Protein AF-A0A520BGS9-F1 (afdb_monomer_lite)

Radius of gyration: 21.58 Å; chains: 1; bounding box: 44×25×63 Å

Foldseek 3Di:
DPPVVVVVVVVVVVVVVLVVVLVVLVVVLVVLVVLLVVLVVVLVVVVVVDDPPCPVVNVVSVVSNVVSVVSNVVSVVVVVVSVVVVVVVVCVVVVD

Sequence (96 aa):
MKKSKFYLYLTIAAFVFSFFTWFLEIIGLSVIILMVILCRNELNNKAIAAGNHNIEEIKYLKTAKLLAILSIIISSLILLYGLCILVIVTMGFFGF

Structure (mmCIF, N/CA/C/O backbone):
data_AF-A0A520BGS9-F1
#
_entry.id   AF-A0A520BGS9-F1
#
loop_
_atom_site.group_PDB
_atom_site.id
_atom_site.type_symbol
_atom_site.label_atom_id
_atom_site.label_alt_id
_atom_site.label_comp_id
_atom_site.label_asym_id
_atom_site.label_entity_id
_atom_site.label_seq_id
_atom_site.pdbx_PDB_ins_code
_atom_site.Cartn_x
_atom_site.Cartn_y
_atom_site.Cartn_z
_atom_site.occupancy
_atom_site.B_iso_or_equiv
_atom_site.auth_seq_id
_atom_site.auth_comp_id
_atom_site.auth_asym_id
_atom_site.auth_atom_id
_atom_site.pdbx_PDB_model_num
ATOM 1 N N . MET A 1 1 ? 16.541 -9.524 -32.987 1.00 56.03 1 MET A N 1
ATOM 2 C CA . MET A 1 1 ? 16.090 -8.167 -32.581 1.00 56.03 1 MET A CA 1
ATOM 3 C C . MET A 1 1 ? 17.317 -7.336 -32.199 1.00 56.03 1 MET A C 1
ATOM 5 O O . MET A 1 1 ? 18.176 -7.881 -31.519 1.00 56.03 1 MET A O 1
ATOM 9 N N . LYS A 1 2 ? 17.464 -6.072 -32.640 1.00 67.19 2 LYS A N 1
ATOM 10 C CA . LYS A 1 2 ? 18.584 -5.211 -32.184 1.00 67.19 2 LYS A CA 1
ATOM 11 C C . LYS A 1 2 ? 18.505 -5.074 -30.655 1.00 67.19 2 LYS A C 1
ATOM 13 O O . LYS A 1 2 ? 17.415 -4.803 -30.155 1.00 67.19 2 LYS A O 1
ATOM 18 N N . LYS A 1 3 ? 19.624 -5.256 -29.937 1.00 71.94 3 LYS A N 1
ATOM 19 C CA . LYS A 1 3 ? 19.684 -5.240 -28.457 1.00 71.94 3 LYS A CA 1
ATOM 20 C C . LYS A 1 3 ? 18.958 -4.028 -27.851 1.00 71.94 3 LYS A C 1
ATOM 22 O O . LYS A 1 3 ? 18.218 -4.177 -26.891 1.00 71.94 3 LYS A O 1
ATOM 27 N N . SER A 1 4 ? 19.059 -2.863 -28.489 1.00 74.06 4 SER A N 1
ATOM 28 C CA . SER A 1 4 ? 18.366 -1.628 -28.096 1.00 74.06 4 SER A CA 1
ATOM 29 C C . SER A 1 4 ? 16.834 -1.725 -28.076 1.00 74.06 4 SER A C 1
ATOM 31 O O . SER A 1 4 ? 16.210 -1.231 -27.145 1.00 74.06 4 SER A O 1
ATOM 33 N N . LYS A 1 5 ? 16.209 -2.405 -29.048 1.00 79.25 5 LYS A N 1
ATOM 34 C CA . LYS A 1 5 ? 14.747 -2.605 -29.052 1.00 79.25 5 LYS A CA 1
ATOM 35 C C . LYS A 1 5 ? 14.299 -3.527 -27.917 1.00 79.25 5 LYS A C 1
ATOM 37 O O . LYS A 1 5 ? 13.234 -3.317 -27.358 1.00 79.25 5 LYS A O 1
ATOM 42 N N . PHE A 1 6 ? 15.107 -4.531 -27.572 1.00 77.81 6 PHE A N 1
ATOM 43 C CA . PHE A 1 6 ? 14.811 -5.435 -26.459 1.00 77.81 6 PHE A CA 1
ATOM 44 C C . PHE A 1 6 ? 14.805 -4.698 -25.115 1.00 77.81 6 PHE A C 1
ATOM 46 O O . PHE A 1 6 ? 13.840 -4.830 -24.371 1.00 77.81 6 PHE A O 1
ATOM 53 N N . TYR A 1 7 ? 15.817 -3.863 -24.846 1.00 77.88 7 TYR A N 1
ATOM 54 C CA . TYR A 1 7 ? 15.837 -3.027 -23.640 1.00 77.88 7 TYR A CA 1
ATOM 55 C C . TYR A 1 7 ? 14.646 -2.070 -23.584 1.00 77.88 7 TYR A C 1
ATOM 57 O O . TYR A 1 7 ? 14.014 -1.971 -22.543 1.00 77.88 7 TYR A O 1
ATOM 65 N N . LEU A 1 8 ? 14.275 -1.446 -24.708 1.00 78.00 8 LEU A N 1
ATOM 66 C CA . LEU A 1 8 ? 13.102 -0.571 -24.766 1.00 78.00 8 LEU A CA 1
ATOM 67 C C . LEU A 1 8 ? 11.813 -1.306 -24.365 1.00 78.00 8 LEU A C 1
ATOM 69 O O . LEU A 1 8 ? 11.069 -0.816 -23.521 1.00 78.00 8 LEU A O 1
ATOM 73 N N . TYR A 1 9 ? 11.555 -2.491 -24.927 1.00 81.62 9 TYR A N 1
ATOM 74 C CA . TYR A 1 9 ? 10.372 -3.275 -24.558 1.00 81.62 9 TYR A CA 1
ATOM 75 C C . TYR A 1 9 ? 10.413 -3.748 -23.105 1.00 81.62 9 TYR A C 1
ATOM 77 O O . TYR A 1 9 ? 9.378 -3.750 -22.446 1.00 81.62 9 TYR A O 1
ATOM 85 N N . LEU A 1 10 ? 11.593 -4.108 -22.592 1.00 80.62 10 LEU A N 1
ATOM 86 C CA . LEU A 1 10 ? 11.763 -4.496 -21.195 1.00 80.62 10 LEU A CA 1
ATOM 87 C C . LEU A 1 10 ? 11.462 -3.326 -20.246 1.00 80.62 10 LEU A C 1
ATOM 89 O O . LEU A 1 10 ? 10.764 -3.512 -19.255 1.00 80.62 10 LEU A O 1
ATOM 93 N N . THR A 1 11 ? 11.921 -2.115 -20.572 1.00 80.12 11 THR A N 1
ATOM 94 C CA . THR A 1 11 ? 11.630 -0.901 -19.797 1.00 80.12 11 THR A CA 1
ATOM 95 C C . THR A 1 11 ? 10.150 -0.529 -19.863 1.00 80.12 11 THR A C 1
ATOM 97 O O . THR A 1 11 ? 9.568 -0.198 -18.835 1.00 80.12 11 THR A O 1
ATOM 100 N N . ILE A 1 12 ? 9.510 -0.637 -21.034 1.00 82.44 12 ILE A N 1
ATOM 101 C CA . ILE A 1 12 ? 8.060 -0.419 -21.173 1.00 82.44 12 ILE A CA 1
ATOM 102 C C . ILE A 1 12 ? 7.286 -1.440 -20.333 1.00 82.44 12 ILE A C 1
ATOM 104 O O . ILE A 1 12 ? 6.373 -1.062 -19.606 1.00 82.44 12 ILE A O 1
ATOM 108 N N . ALA A 1 13 ? 7.664 -2.720 -20.384 1.00 79.94 13 ALA A N 1
ATOM 109 C CA . ALA A 1 13 ? 7.036 -3.754 -19.570 1.00 79.94 13 ALA A CA 1
ATOM 110 C C . ALA A 1 13 ? 7.200 -3.458 -18.071 1.00 79.94 13 ALA A C 1
ATOM 112 O O . ALA A 1 13 ? 6.215 -3.480 -17.339 1.00 79.94 13 ALA A O 1
ATOM 113 N N . ALA A 1 14 ? 8.411 -3.112 -17.623 1.00 80.12 14 ALA A N 1
ATOM 114 C CA . ALA A 1 14 ? 8.679 -2.740 -16.235 1.00 80.12 14 ALA A CA 1
ATOM 115 C C . ALA A 1 14 ? 7.856 -1.519 -15.786 1.00 80.12 14 ALA A C 1
ATOM 117 O O . ALA A 1 14 ? 7.308 -1.521 -14.686 1.00 80.12 14 ALA A O 1
ATOM 118 N N . PHE A 1 15 ? 7.710 -0.509 -16.648 1.00 80.75 15 PHE A N 1
ATOM 119 C CA . PHE A 1 15 ? 6.880 0.666 -16.381 1.00 80.75 15 PHE A CA 1
ATOM 120 C C . PHE A 1 15 ? 5.401 0.297 -16.215 1.00 80.75 15 PHE A C 1
ATOM 122 O O . PHE A 1 15 ? 4.767 0.698 -15.241 1.00 80.75 15 PHE A O 1
ATOM 129 N N . VAL A 1 16 ? 4.864 -0.521 -17.126 1.00 82.56 16 VAL A N 1
ATOM 130 C CA . VAL A 1 16 ? 3.475 -0.995 -17.060 1.00 82.56 16 VAL A CA 1
ATOM 131 C C . VAL A 1 16 ? 3.239 -1.805 -15.783 1.00 82.56 16 VAL A C 1
ATOM 133 O O . VAL A 1 16 ? 2.278 -1.533 -15.067 1.00 82.56 16 VAL A O 1
ATOM 136 N N 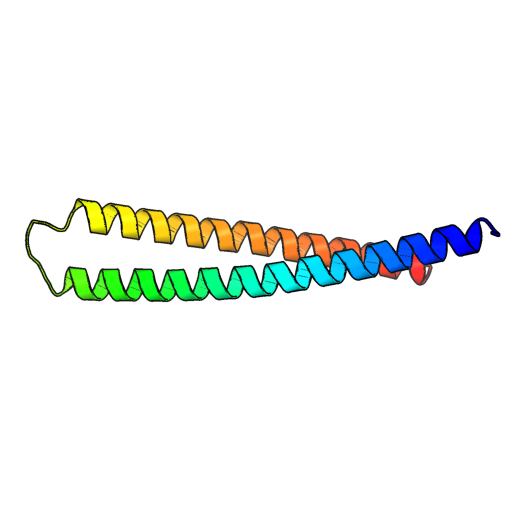. PHE A 1 17 ? 4.134 -2.740 -15.442 1.00 81.25 17 PHE A N 1
ATOM 137 C CA . PHE A 1 17 ? 4.049 -3.493 -14.186 1.00 81.25 17 PHE A CA 1
ATOM 138 C C . PHE A 1 17 ? 4.068 -2.574 -12.961 1.00 81.25 17 PHE A C 1
ATOM 140 O O . PHE A 1 17 ? 3.219 -2.721 -12.087 1.00 81.25 17 PHE A O 1
ATOM 147 N N . SER A 1 18 ? 4.975 -1.593 -12.915 1.00 78.50 18 SER A N 1
ATOM 148 C CA . SER A 1 18 ? 5.049 -0.637 -11.804 1.00 78.50 18 SER A CA 1
ATOM 149 C C . SER A 1 18 ? 3.757 0.169 -11.644 1.00 78.50 18 SER A C 1
ATOM 151 O O . SER A 1 18 ? 3.316 0.398 -10.519 1.00 78.50 18 SER A O 1
ATOM 153 N N . PHE A 1 19 ? 3.127 0.572 -12.751 1.00 79.06 19 PHE A N 1
ATOM 154 C CA . PHE A 1 19 ? 1.859 1.300 -12.721 1.00 79.06 19 PHE A CA 1
ATOM 155 C C . PHE A 1 19 ? 0.714 0.438 -12.166 1.00 79.06 19 PHE A C 1
ATOM 157 O O . PHE A 1 19 ? -0.064 0.902 -11.332 1.00 79.06 19 PHE A O 1
ATOM 164 N N . PHE A 1 20 ? 0.633 -0.835 -12.573 1.00 82.50 20 PHE A N 1
ATOM 165 C CA . PHE A 1 20 ? -0.366 -1.770 -12.043 1.00 82.50 20 PHE A CA 1
ATOM 166 C C . PHE A 1 20 ? -0.196 -2.025 -10.542 1.00 82.50 20 PHE A C 1
ATOM 168 O O . PHE A 1 20 ? -1.193 -2.052 -9.820 1.00 82.50 20 PHE A O 1
ATOM 175 N N . THR A 1 21 ? 1.039 -2.169 -10.056 1.00 82.38 21 THR A N 1
ATOM 176 C CA . THR A 1 21 ? 1.310 -2.341 -8.620 1.00 82.38 21 THR A CA 1
ATOM 177 C C . THR A 1 21 ? 0.822 -1.137 -7.818 1.00 82.38 21 THR A C 1
ATOM 179 O O . THR A 1 21 ? 0.134 -1.305 -6.815 1.00 82.38 21 THR A O 1
ATOM 182 N N . TRP A 1 22 ? 1.079 0.076 -8.308 1.00 80.50 22 TRP A N 1
ATOM 183 C CA . TRP A 1 22 ? 0.570 1.308 -7.703 1.00 80.50 22 TRP A CA 1
ATOM 184 C C . TRP A 1 22 ? -0.956 1.368 -7.652 1.00 80.50 22 TRP A C 1
ATOM 186 O O . TRP A 1 22 ? -1.535 1.752 -6.638 1.00 80.50 22 TRP A O 1
ATOM 196 N N . PHE A 1 23 ? -1.625 0.961 -8.731 1.00 82.00 23 PHE A N 1
ATOM 197 C CA . PHE A 1 23 ? -3.084 0.927 -8.761 1.00 82.00 23 PHE A CA 1
ATOM 198 C C . PHE A 1 23 ? -3.656 -0.047 -7.718 1.00 82.00 23 PHE A C 1
ATOM 200 O O . PHE A 1 23 ? -4.600 0.291 -7.002 1.00 82.00 23 PHE A O 1
ATOM 207 N N . LEU A 1 24 ? -3.051 -1.232 -7.582 1.00 86.00 24 LEU A N 1
ATOM 208 C CA . LEU A 1 24 ? -3.428 -2.211 -6.559 1.00 86.00 24 LEU A CA 1
ATOM 209 C C . LEU A 1 24 ? -3.192 -1.684 -5.136 1.00 86.00 24 LEU A C 1
ATOM 211 O O . LEU A 1 24 ? -4.036 -1.898 -4.267 1.00 86.00 24 LEU A O 1
ATOM 215 N N . GLU A 1 25 ? -2.097 -0.962 -4.897 1.00 82.94 25 GLU A N 1
ATOM 216 C CA . GLU A 1 25 ? -1.809 -0.343 -3.597 1.00 82.94 25 GLU A CA 1
ATOM 217 C C . GLU A 1 25 ? -2.827 0.732 -3.215 1.00 82.94 25 GLU A C 1
ATOM 219 O O . GLU A 1 25 ? -3.282 0.764 -2.071 1.00 82.94 25 GLU A O 1
ATOM 224 N N . ILE A 1 26 ? -3.249 1.572 -4.166 1.00 83.38 26 ILE A N 1
ATOM 225 C CA . ILE A 1 26 ? -4.290 2.584 -3.933 1.00 83.38 26 ILE A CA 1
ATOM 226 C C . ILE A 1 26 ? -5.618 1.914 -3.553 1.00 83.38 26 ILE A C 1
ATOM 228 O O . ILE A 1 26 ? -6.278 2.336 -2.597 1.00 83.38 26 ILE A O 1
ATOM 232 N N . ILE A 1 27 ? -5.998 0.838 -4.253 1.00 87.44 27 ILE A N 1
ATOM 233 C CA . ILE A 1 27 ? -7.191 0.053 -3.906 1.00 87.44 27 ILE A CA 1
ATOM 234 C C . ILE A 1 27 ? -7.036 -0.550 -2.505 1.00 87.44 27 ILE A C 1
ATOM 236 O O . ILE A 1 27 ? -7.940 -0.406 -1.682 1.00 87.44 27 ILE A O 1
ATOM 240 N N . GLY A 1 28 ? -5.890 -1.160 -2.196 1.00 85.69 28 GLY A N 1
ATOM 241 C CA . GLY A 1 28 ? -5.605 -1.716 -0.872 1.00 85.69 28 GLY A CA 1
ATOM 242 C C . GLY A 1 28 ? -5.751 -0.680 0.246 1.00 85.69 28 GLY A C 1
ATOM 243 O O . GLY A 1 28 ? -6.455 -0.922 1.228 1.00 85.69 28 GLY A O 1
ATOM 244 N N . LEU A 1 29 ? -5.181 0.515 0.064 1.00 84.44 29 LEU A N 1
ATOM 245 C CA . LEU A 1 29 ? -5.312 1.642 0.993 1.00 84.44 29 LEU A CA 1
ATOM 246 C C . LEU A 1 29 ? -6.771 2.051 1.215 1.00 84.44 29 LEU A C 1
ATOM 248 O O . LEU A 1 29 ? -7.175 2.271 2.357 1.00 84.44 29 LEU A O 1
ATOM 252 N N . SER A 1 30 ? -7.577 2.110 0.153 1.00 85.25 30 SER A N 1
ATOM 253 C CA . SER A 1 30 ? -8.996 2.463 0.269 1.00 85.25 30 SER A CA 1
ATOM 254 C C . SER A 1 30 ? -9.781 1.466 1.135 1.00 85.25 30 SER A C 1
ATOM 256 O O . SER A 1 30 ? -10.565 1.875 1.995 1.00 85.25 30 SER A O 1
ATOM 258 N N . VAL A 1 31 ? -9.499 0.165 0.995 1.00 86.50 31 VAL A N 1
ATOM 259 C CA . VAL A 1 31 ? -10.103 -0.899 1.814 1.00 86.50 31 VAL A CA 1
ATOM 260 C C . VAL A 1 31 ? -9.650 -0.796 3.273 1.00 86.50 31 VAL A C 1
ATOM 262 O O . VAL A 1 31 ? -10.471 -0.923 4.183 1.00 86.50 31 VAL A O 1
ATOM 265 N N . ILE A 1 32 ? -8.366 -0.516 3.517 1.00 86.00 32 ILE A N 1
ATOM 266 C CA . ILE A 1 32 ? -7.831 -0.355 4.877 1.00 86.00 32 ILE A CA 1
ATOM 267 C C . ILE A 1 32 ? -8.499 0.832 5.586 1.00 86.00 32 ILE A C 1
ATOM 269 O O . ILE A 1 32 ? -8.911 0.705 6.739 1.00 86.00 32 ILE A O 1
ATOM 273 N N . ILE A 1 33 ? -8.670 1.967 4.901 1.00 84.44 33 ILE A N 1
ATOM 274 C CA . ILE A 1 33 ? -9.345 3.153 5.454 1.00 84.44 33 ILE A CA 1
ATOM 275 C C . ILE A 1 33 ? -10.804 2.838 5.807 1.00 84.44 33 ILE A C 1
ATOM 277 O O . ILE A 1 33 ? -11.252 3.172 6.908 1.00 84.44 33 ILE A O 1
ATOM 281 N N . LEU A 1 34 ? -11.531 2.151 4.918 1.00 84.56 34 LEU A N 1
ATOM 282 C CA . LEU A 1 34 ? -12.895 1.682 5.186 1.00 84.56 34 LEU A CA 1
ATOM 283 C C . LEU A 1 34 ? -12.949 0.804 6.441 1.00 84.56 34 LEU A C 1
ATOM 285 O O . LEU A 1 34 ? -13.792 1.029 7.310 1.00 84.56 34 LEU A O 1
ATOM 289 N N . MET A 1 35 ? -12.011 -0.134 6.593 1.00 83.50 35 MET A N 1
ATOM 290 C CA . MET A 1 35 ? -11.939 -0.991 7.779 1.00 83.50 35 MET A CA 1
ATOM 291 C C . MET A 1 35 ? -11.626 -0.223 9.063 1.00 83.50 35 MET A C 1
ATOM 293 O O . MET A 1 35 ? -12.188 -0.543 10.109 1.00 83.50 35 MET A O 1
ATOM 297 N N . VAL A 1 36 ? -10.805 0.831 9.013 1.00 84.00 36 VAL A N 1
ATOM 298 C CA . VAL A 1 36 ? -10.570 1.707 10.175 1.00 84.00 36 VAL A CA 1
ATOM 299 C C . VAL A 1 36 ? -11.855 2.422 10.596 1.00 84.00 36 VAL A C 1
ATOM 301 O O . VAL A 1 36 ? -12.138 2.516 11.795 1.00 84.00 36 VAL A O 1
ATOM 304 N N . ILE A 1 37 ? -12.638 2.920 9.634 1.00 83.88 37 ILE A N 1
ATOM 305 C CA . ILE A 1 37 ? -13.915 3.595 9.902 1.00 83.88 37 ILE A CA 1
ATOM 306 C C . ILE A 1 37 ? -14.918 2.605 10.500 1.00 83.88 37 ILE A C 1
ATOM 308 O O . ILE A 1 37 ? -15.518 2.911 11.530 1.00 83.88 37 ILE A O 1
ATOM 312 N N . LEU A 1 38 ? -15.047 1.411 9.913 1.00 83.62 38 LEU A N 1
ATOM 313 C CA . LEU A 1 38 ? -15.924 0.349 10.412 1.00 83.62 38 LEU A CA 1
ATOM 314 C C . LEU A 1 38 ? -15.534 -0.085 11.830 1.00 83.62 38 LEU A C 1
ATOM 316 O O . LEU A 1 38 ? -16.377 -0.038 12.723 1.00 83.62 38 LEU A O 1
ATOM 320 N N . CYS A 1 39 ? -14.248 -0.369 12.076 1.00 80.88 39 CYS A N 1
ATOM 321 C CA . CYS A 1 39 ? -13.734 -0.684 13.414 1.00 80.88 39 CYS A CA 1
ATOM 322 C C . CYS A 1 39 ? -14.051 0.423 14.423 1.00 80.88 39 CYS A C 1
ATOM 324 O O . CYS A 1 39 ? -14.419 0.140 15.560 1.00 80.88 39 CYS A O 1
ATOM 326 N N . ARG A 1 40 ? -13.901 1.700 14.039 1.00 80.44 40 ARG A N 1
ATOM 327 C CA . ARG A 1 40 ? -14.216 2.837 14.917 1.00 80.44 40 ARG A CA 1
ATOM 328 C C . ARG A 1 40 ? -15.712 2.912 15.222 1.00 80.44 40 ARG A C 1
ATOM 330 O O . ARG A 1 40 ? -16.071 3.199 16.361 1.00 80.44 40 ARG A O 1
ATOM 337 N N . ASN A 1 41 ? -16.559 2.666 14.226 1.00 82.38 41 ASN A N 1
ATOM 338 C CA . ASN A 1 41 ? -18.007 2.728 14.375 1.00 82.38 41 ASN A CA 1
ATOM 339 C C . ASN A 1 41 ? -18.528 1.585 15.261 1.00 82.38 41 ASN A C 1
ATOM 341 O O . ASN A 1 41 ? -19.319 1.825 16.170 1.00 82.38 41 ASN A O 1
ATOM 345 N N . GLU A 1 42 ? -18.012 0.365 15.079 1.00 78.62 42 GLU A N 1
ATOM 346 C CA . GLU A 1 42 ? -18.310 -0.7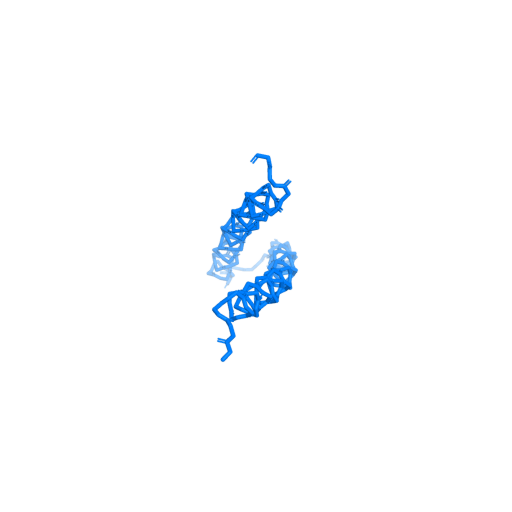68 15.962 1.00 78.62 42 GLU A CA 1
ATOM 347 C C . GLU A 1 42 ? -17.809 -0.546 17.390 1.00 78.62 42 GLU A C 1
ATOM 349 O O . GLU A 1 42 ? -18.539 -0.835 18.335 1.00 78.62 42 GLU A O 1
ATOM 354 N N . LEU A 1 43 ? -16.607 0.015 17.577 1.00 76.12 43 LEU A N 1
ATOM 355 C CA . LEU A 1 43 ? -16.099 0.365 18.910 1.00 76.12 43 LEU A CA 1
ATOM 356 C C . LEU A 1 43 ? -17.007 1.373 19.622 1.00 76.12 43 LEU A C 1
ATOM 358 O O . LEU A 1 43 ? -17.281 1.206 20.808 1.00 76.12 43 LEU A O 1
ATOM 362 N N . ASN A 1 44 ? -17.488 2.394 18.909 1.00 75.25 44 A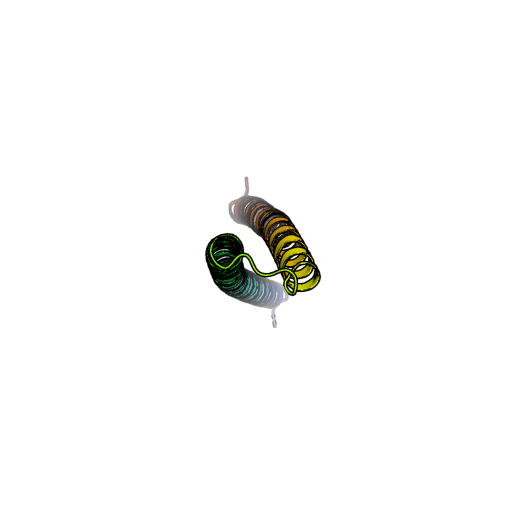SN A N 1
ATOM 363 C CA . ASN A 1 44 ? -18.417 3.376 19.464 1.00 75.25 44 ASN A CA 1
ATOM 364 C C . ASN A 1 44 ? -19.776 2.742 19.804 1.00 75.25 44 ASN A C 1
ATOM 366 O O . ASN A 1 44 ? -20.286 2.967 20.897 1.00 75.25 44 ASN A O 1
ATOM 370 N N . ASN A 1 45 ? -20.333 1.901 18.926 1.00 75.81 45 ASN A N 1
ATOM 371 C CA . ASN A 1 45 ? -21.601 1.210 19.186 1.00 75.81 45 ASN A CA 1
ATOM 372 C C . ASN A 1 45 ? -21.506 0.231 20.366 1.00 75.81 45 ASN A C 1
ATOM 374 O O . ASN A 1 45 ? -22.399 0.194 21.211 1.00 75.81 45 ASN A O 1
ATOM 378 N N . LYS A 1 46 ? -20.410 -0.529 20.471 1.00 67.31 46 LYS A N 1
ATOM 379 C CA . LYS A 1 46 ? -20.177 -1.469 21.580 1.00 67.31 46 LYS A CA 1
ATOM 380 C C . LYS A 1 46 ? -19.875 -0.768 22.906 1.00 67.31 46 LYS A C 1
ATOM 382 O O . LYS A 1 46 ? -20.197 -1.314 23.954 1.00 67.31 46 LYS A O 1
ATOM 387 N N . ALA A 1 47 ? -19.304 0.438 22.880 1.00 62.16 47 ALA A N 1
ATOM 388 C CA . ALA A 1 47 ? -19.137 1.263 24.078 1.00 62.16 47 ALA A CA 1
ATOM 389 C C . ALA A 1 47 ? -20.476 1.798 24.621 1.00 62.16 47 ALA A C 1
ATOM 391 O O . ALA A 1 47 ? -20.614 1.972 25.828 1.00 62.16 47 ALA A O 1
ATOM 392 N N . ILE A 1 48 ? -21.460 2.031 23.744 1.00 60.78 48 ILE A N 1
ATOM 393 C CA . ILE A 1 48 ? -22.812 2.474 24.119 1.00 60.78 48 ILE A CA 1
ATOM 394 C C . ILE A 1 48 ? -23.655 1.288 24.628 1.00 60.78 48 ILE A C 1
ATOM 396 O O . ILE A 1 48 ? -24.420 1.434 25.579 1.00 60.78 48 ILE A O 1
ATOM 400 N N . ALA A 1 49 ? -23.478 0.095 24.053 1.00 63.09 49 ALA A N 1
ATOM 401 C CA . ALA A 1 49 ? -24.115 -1.150 24.488 1.00 63.09 49 ALA A CA 1
ATOM 402 C C . ALA A 1 49 ? -23.304 -1.849 25.601 1.00 63.09 49 ALA A C 1
ATOM 404 O O . ALA A 1 49 ? -22.758 -2.936 25.413 1.00 63.09 49 ALA A O 1
ATOM 405 N N . ALA A 1 50 ? -23.169 -1.210 26.765 1.00 53.09 50 ALA A N 1
ATOM 406 C CA . ALA A 1 50 ? -22.400 -1.755 27.882 1.00 53.09 50 ALA A CA 1
ATOM 407 C C . ALA A 1 50 ? -23.085 -2.991 28.507 1.00 53.09 50 ALA A C 1
ATOM 409 O O . ALA A 1 50 ? -23.979 -2.881 29.343 1.00 53.09 50 ALA A O 1
ATOM 410 N N . GLY A 1 51 ? -22.618 -4.179 28.116 1.00 48.81 51 GLY A N 1
ATOM 411 C CA . GLY A 1 51 ? -22.894 -5.465 28.753 1.00 48.81 51 GLY A CA 1
ATOM 412 C C . GLY A 1 51 ? -21.613 -6.300 28.806 1.00 48.81 51 GLY A C 1
ATOM 413 O O . GLY A 1 51 ? -20.876 -6.378 27.824 1.00 48.81 51 GLY A O 1
ATOM 414 N N . ASN A 1 52 ? -21.340 -6.909 29.963 1.00 55.06 52 ASN A N 1
ATOM 415 C CA . ASN A 1 52 ? -20.067 -7.509 30.404 1.00 55.06 52 ASN A CA 1
ATOM 416 C C . ASN A 1 52 ? -19.563 -8.735 29.589 1.00 55.06 52 ASN A C 1
ATOM 418 O O . ASN A 1 52 ? -18.709 -9.484 30.051 1.00 55.06 52 ASN A O 1
ATOM 422 N N . HIS A 1 53 ? -20.084 -8.958 28.380 1.00 51.84 53 HIS A N 1
ATOM 423 C CA . HIS A 1 53 ? -19.717 -10.057 27.476 1.00 51.84 53 HIS A CA 1
ATOM 424 C C . HIS A 1 53 ? -18.765 -9.652 26.336 1.00 51.84 53 HIS A C 1
ATOM 426 O O . HIS A 1 53 ? -18.374 -10.497 25.544 1.00 51.84 53 HIS A O 1
ATOM 432 N N . ASN A 1 54 ? -18.348 -8.383 26.258 1.00 63.34 54 ASN A N 1
ATOM 433 C CA . ASN A 1 54 ? -17.736 -7.816 25.045 1.00 63.34 54 ASN A CA 1
ATOM 434 C C . ASN A 1 54 ? -16.221 -7.503 25.150 1.00 63.34 54 ASN A C 1
ATOM 436 O O . ASN A 1 54 ? -15.651 -6.859 24.271 1.00 63.34 54 ASN A O 1
ATOM 440 N N . ILE A 1 55 ? -15.542 -7.901 26.235 1.00 66.44 55 ILE A N 1
ATOM 441 C CA . ILE A 1 55 ? -14.148 -7.483 26.513 1.00 66.44 55 ILE A CA 1
ATOM 442 C C . ILE A 1 55 ? -13.163 -8.037 25.469 1.00 66.44 55 ILE A C 1
ATOM 444 O O . ILE A 1 55 ? -12.264 -7.319 25.022 1.00 66.44 55 ILE A O 1
ATOM 448 N N . GLU A 1 56 ? -13.339 -9.293 25.052 1.00 71.69 56 GLU A N 1
ATOM 449 C CA . GLU A 1 56 ? -12.478 -9.919 24.042 1.00 71.69 56 GLU A CA 1
ATOM 450 C C . GLU A 1 56 ? -12.689 -9.314 22.652 1.00 71.69 56 GLU A C 1
ATOM 452 O O . GLU A 1 56 ? -11.718 -8.939 21.998 1.00 71.69 56 GLU A O 1
ATOM 457 N N . GLU A 1 57 ? -13.935 -9.104 22.223 1.00 69.75 57 GLU A N 1
ATOM 458 C CA . GLU A 1 57 ? -14.235 -8.446 20.945 1.00 69.75 57 GLU A CA 1
ATOM 459 C C . GLU A 1 57 ? -13.696 -7.009 20.888 1.00 69.75 57 GLU A C 1
ATOM 461 O O . GLU A 1 57 ? -13.129 -6.606 19.873 1.00 69.75 57 GLU A O 1
ATOM 466 N N . ILE A 1 58 ? -13.780 -6.242 21.982 1.00 72.00 58 ILE A N 1
ATOM 467 C CA . ILE A 1 58 ? -13.170 -4.905 22.065 1.00 72.00 58 ILE A CA 1
ATOM 468 C C . ILE A 1 58 ? -11.640 -4.990 21.936 1.00 72.00 58 ILE A C 1
ATOM 470 O O . ILE A 1 58 ? -11.020 -4.116 21.321 1.00 72.00 58 ILE A O 1
ATOM 474 N N . LYS A 1 59 ? -11.009 -6.033 22.491 1.00 78.19 59 LYS A N 1
ATOM 475 C CA . LYS A 1 59 ? -9.566 -6.270 22.342 1.00 78.19 59 LYS A CA 1
ATOM 476 C C . LYS A 1 59 ? -9.209 -6.588 20.888 1.00 78.19 59 LYS A C 1
ATOM 478 O O . LYS A 1 59 ? -8.273 -5.984 20.369 1.00 78.19 59 LYS A O 1
ATOM 483 N N . TYR A 1 60 ? -9.971 -7.451 20.214 1.00 80.00 60 TYR A N 1
ATOM 484 C CA . TYR A 1 60 ? -9.772 -7.759 18.794 1.00 80.00 60 TYR A CA 1
ATOM 485 C C . TYR A 1 60 ? -9.961 -6.529 17.899 1.00 80.00 60 TYR A C 1
ATOM 487 O O . TYR A 1 60 ? -9.108 -6.262 17.056 1.00 80.00 60 TYR A O 1
ATOM 495 N N . LEU A 1 61 ? -10.996 -5.719 18.138 1.00 77.62 61 LEU A N 1
ATOM 496 C CA . LEU A 1 61 ? -11.238 -4.452 17.435 1.00 77.62 61 LEU A CA 1
ATOM 497 C C . LEU A 1 61 ? -10.087 -3.449 17.618 1.00 77.62 61 LEU A C 1
ATOM 499 O O . LEU A 1 61 ? -9.661 -2.796 16.663 1.00 77.62 61 LEU A O 1
ATOM 503 N N . LYS A 1 62 ? -9.528 -3.341 18.832 1.00 77.56 62 LYS A N 1
ATOM 504 C CA . LYS A 1 62 ? -8.340 -2.507 19.092 1.00 77.56 62 LYS A CA 1
ATOM 505 C C . LYS A 1 62 ? -7.110 -3.014 18.338 1.00 77.56 62 LYS A C 1
ATOM 507 O O . LYS A 1 62 ? -6.401 -2.203 17.744 1.00 77.56 62 LYS A O 1
ATOM 512 N N . THR A 1 63 ? -6.873 -4.325 18.329 1.00 80.75 63 THR A N 1
ATOM 513 C CA . THR A 1 63 ? -5.759 -4.931 17.584 1.00 80.75 63 THR A CA 1
ATOM 514 C C . THR A 1 63 ? -5.925 -4.744 16.077 1.00 80.75 63 THR A C 1
ATOM 516 O O . THR A 1 63 ? -4.973 -4.345 15.413 1.00 80.75 63 THR A O 1
ATOM 519 N N . ALA A 1 64 ? -7.129 -4.952 15.537 1.00 79.12 64 ALA A N 1
ATOM 520 C CA . ALA A 1 64 ? -7.433 -4.742 14.122 1.00 79.12 64 ALA A CA 1
ATOM 521 C C . ALA A 1 64 ? -7.191 -3.285 13.706 1.00 79.12 64 ALA A C 1
ATOM 523 O O . ALA A 1 64 ? -6.541 -3.024 12.694 1.00 79.12 64 ALA A O 1
ATOM 524 N N . LYS A 1 65 ? -7.616 -2.324 14.536 1.00 77.81 65 LYS A N 1
ATOM 525 C CA . LYS A 1 65 ? -7.335 -0.900 14.320 1.00 77.81 65 LYS A CA 1
ATOM 526 C C . LYS A 1 65 ? -5.831 -0.600 14.319 1.00 77.81 65 LYS A C 1
ATOM 528 O O . LYS A 1 65 ? -5.371 0.160 13.472 1.00 77.81 65 LYS A O 1
ATOM 533 N N . LEU A 1 66 ? -5.066 -1.185 15.244 1.00 81.06 66 LEU A N 1
ATOM 534 C CA . LEU A 1 66 ? -3.610 -1.017 15.297 1.00 81.06 66 LEU A CA 1
ATOM 535 C C . LEU A 1 66 ? -2.933 -1.585 14.040 1.00 81.06 66 LEU A C 1
ATOM 537 O O . LEU A 1 66 ? -2.095 -0.919 13.436 1.00 81.06 66 LEU A O 1
ATOM 541 N N . LEU A 1 67 ? -3.340 -2.782 13.613 1.00 83.62 67 LEU A N 1
ATOM 542 C CA . LEU A 1 67 ? -2.815 -3.435 12.416 1.00 83.62 67 LEU A CA 1
ATOM 543 C C . LEU A 1 67 ? -3.138 -2.636 11.146 1.00 83.62 67 LEU A C 1
ATOM 545 O O . LEU A 1 67 ? -2.278 -2.479 10.284 1.00 83.62 67 LEU A O 1
ATOM 549 N N . ALA A 1 68 ? -4.340 -2.063 11.061 1.00 81.88 68 ALA A N 1
ATOM 550 C CA . ALA A 1 68 ? -4.731 -1.192 9.960 1.00 81.88 68 ALA A CA 1
ATOM 551 C C . ALA A 1 68 ? -3.874 0.085 9.899 1.00 81.88 68 ALA A C 1
ATOM 553 O O . ALA A 1 68 ? -3.417 0.461 8.823 1.00 81.88 68 ALA A O 1
ATOM 554 N N . ILE A 1 69 ? -3.578 0.718 11.042 1.00 81.00 69 ILE A N 1
ATOM 555 C CA . ILE A 1 69 ? -2.674 1.881 11.101 1.00 81.00 69 ILE A CA 1
ATOM 556 C C . ILE A 1 69 ? -1.262 1.501 10.635 1.00 81.00 69 ILE A C 1
ATOM 558 O O . ILE A 1 69 ? -0.680 2.207 9.813 1.00 81.00 69 ILE A O 1
ATOM 562 N N . LEU A 1 70 ? -0.721 0.376 11.112 1.00 85.75 70 LEU A N 1
ATOM 563 C CA . LEU A 1 70 ? 0.586 -0.120 10.665 1.00 85.75 70 LEU A CA 1
ATOM 564 C C . LEU A 1 70 ? 0.603 -0.393 9.156 1.00 85.75 70 LEU A C 1
ATOM 566 O O . LEU A 1 70 ? 1.563 -0.041 8.474 1.00 85.75 70 LEU A O 1
ATOM 570 N N . SER A 1 71 ? -0.479 -0.959 8.621 1.00 82.31 71 SER A N 1
ATOM 571 C CA . SER A 1 71 ? -0.624 -1.223 7.190 1.00 82.31 71 SER A CA 1
ATOM 572 C C . SER A 1 71 ? -0.664 0.064 6.353 1.00 82.31 71 SER A C 1
ATOM 574 O O . SER A 1 71 ? -0.041 0.114 5.291 1.00 82.31 71 SER A O 1
ATOM 576 N N . ILE A 1 72 ? -1.297 1.136 6.852 1.00 83.12 72 ILE A N 1
ATOM 577 C C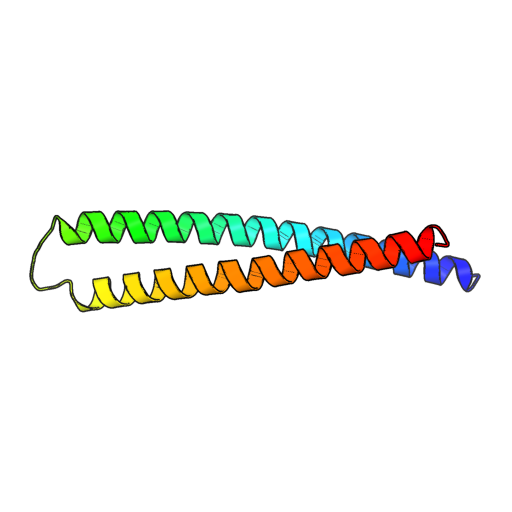A . ILE A 1 72 ? -1.258 2.468 6.218 1.00 83.12 72 ILE A CA 1
ATOM 578 C C . ILE A 1 72 ? 0.176 3.006 6.172 1.00 83.12 72 ILE A C 1
ATOM 580 O O . ILE A 1 72 ? 0.604 3.505 5.131 1.00 83.12 72 ILE A O 1
ATOM 584 N N . ILE A 1 73 ? 0.931 2.892 7.271 1.00 85.75 73 ILE A N 1
ATOM 585 C CA . ILE A 1 73 ? 2.324 3.368 7.342 1.00 85.75 73 ILE A CA 1
ATOM 586 C C . ILE A 1 73 ? 3.197 2.625 6.325 1.00 85.75 73 ILE A C 1
ATOM 588 O O . ILE A 1 73 ? 3.918 3.261 5.557 1.00 85.75 73 ILE A O 1
ATOM 592 N N . ILE A 1 74 ? 3.103 1.2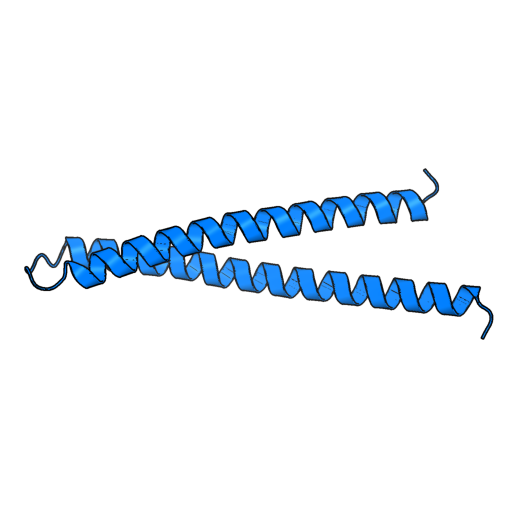92 6.283 1.00 84.62 74 ILE A N 1
ATOM 593 C CA . ILE A 1 74 ? 3.875 0.468 5.342 1.00 84.62 74 ILE A CA 1
ATOM 594 C C . ILE A 1 74 ? 3.505 0.814 3.895 1.00 84.62 74 ILE A C 1
ATOM 596 O O . ILE A 1 74 ? 4.394 1.068 3.088 1.00 84.62 74 ILE A O 1
ATOM 600 N N . SER A 1 75 ? 2.210 0.904 3.578 1.00 83.19 75 SER A N 1
ATOM 601 C CA . SER A 1 75 ? 1.755 1.270 2.228 1.00 83.19 75 SER A CA 1
ATOM 602 C C . SER A 1 75 ? 2.247 2.662 1.817 1.00 83.19 75 SER A C 1
ATOM 604 O O . SER A 1 75 ? 2.681 2.864 0.688 1.00 83.19 75 SER A O 1
ATOM 606 N N . SER A 1 76 ? 2.252 3.622 2.747 1.00 82.38 76 SER A N 1
ATOM 607 C CA . SER A 1 76 ? 2.742 4.981 2.480 1.00 82.38 76 SER A CA 1
ATOM 608 C C . SER A 1 76 ? 4.245 5.005 2.179 1.00 82.38 76 SER A C 1
ATOM 610 O O . SER A 1 76 ? 4.683 5.737 1.294 1.00 82.38 76 SER A O 1
ATOM 612 N N . LEU A 1 77 ? 5.039 4.186 2.880 1.00 86.50 77 LEU A N 1
ATOM 613 C CA . LEU A 1 77 ? 6.473 4.032 2.610 1.00 86.50 77 LEU A CA 1
ATOM 614 C C . LEU A 1 77 ? 6.731 3.434 1.223 1.00 86.50 77 LEU A C 1
ATOM 616 O O . LEU A 1 77 ? 7.638 3.895 0.531 1.00 86.50 77 LEU A O 1
ATOM 620 N N . ILE A 1 78 ? 5.936 2.446 0.802 1.00 83.88 78 ILE A N 1
ATOM 621 C CA . ILE A 1 78 ? 6.090 1.826 -0.521 1.00 83.88 78 ILE A CA 1
ATOM 622 C C . ILE A 1 78 ? 5.732 2.818 -1.634 1.00 83.88 78 ILE A C 1
ATOM 624 O O . ILE A 1 78 ? 6.496 2.959 -2.590 1.00 83.88 78 ILE A O 1
ATOM 628 N N . LEU A 1 79 ? 4.649 3.587 -1.478 1.00 82.69 79 LEU A N 1
ATOM 629 C CA . LEU A 1 79 ? 4.296 4.653 -2.420 1.00 82.69 79 LEU A CA 1
ATOM 630 C C . LEU A 1 79 ? 5.404 5.708 -2.534 1.00 82.69 79 LEU A C 1
ATOM 632 O O . LEU A 1 79 ? 5.768 6.105 -3.642 1.00 82.69 79 LEU A O 1
ATOM 636 N N . LEU A 1 80 ? 5.978 6.132 -1.403 1.00 86.56 80 LEU A N 1
ATOM 637 C CA . LEU A 1 80 ? 7.092 7.080 -1.386 1.00 86.56 80 LEU A CA 1
ATOM 638 C C . LEU A 1 80 ? 8.331 6.509 -2.090 1.00 86.56 80 LEU A C 1
ATOM 640 O O . LEU A 1 80 ? 8.965 7.198 -2.885 1.00 86.56 80 LEU A O 1
ATOM 644 N N . TYR A 1 81 ? 8.658 5.242 -1.840 1.00 82.88 81 TYR A N 1
ATOM 645 C CA . TYR A 1 81 ? 9.757 4.558 -2.518 1.00 82.88 81 TYR A CA 1
ATOM 646 C C . TYR A 1 81 ? 9.523 4.459 -4.034 1.00 82.88 81 TYR A C 1
ATOM 648 O O . TYR A 1 81 ? 10.429 4.745 -4.819 1.00 82.88 81 TYR A O 1
ATOM 656 N N . GLY A 1 82 ? 8.296 4.136 -4.452 1.00 80.00 82 GLY A N 1
ATOM 657 C CA . GLY A 1 82 ? 7.893 4.129 -5.857 1.00 80.00 82 GLY A CA 1
ATOM 658 C C . GLY A 1 82 ? 8.042 5.501 -6.521 1.00 80.00 82 GLY A C 1
ATOM 659 O O . GLY A 1 82 ? 8.588 5.587 -7.620 1.00 80.00 82 GLY A O 1
ATOM 660 N N . LEU A 1 83 ? 7.650 6.580 -5.831 1.00 81.06 83 LEU A N 1
ATOM 661 C CA . LEU A 1 83 ? 7.876 7.960 -6.284 1.00 81.06 83 LEU A CA 1
ATOM 662 C C . LEU A 1 83 ? 9.368 8.256 -6.474 1.00 81.06 83 LEU A C 1
ATOM 664 O O . LEU A 1 83 ? 9.753 8.808 -7.503 1.00 81.06 83 LEU A O 1
ATOM 668 N N . CYS A 1 84 ? 10.219 7.867 -5.522 1.00 81.38 84 CYS A N 1
ATOM 669 C CA . CYS A 1 84 ? 11.665 8.069 -5.625 1.00 81.38 84 CYS A CA 1
ATOM 670 C C . CYS A 1 84 ? 12.263 7.344 -6.838 1.00 81.38 84 CYS A C 1
ATOM 672 O O . CYS A 1 84 ? 13.035 7.943 -7.586 1.00 81.38 84 CYS A O 1
ATOM 674 N N . ILE A 1 85 ? 11.885 6.082 -7.072 1.00 80.12 85 ILE A N 1
ATOM 675 C CA . ILE A 1 85 ? 12.319 5.341 -8.265 1.00 80.12 85 ILE A CA 1
ATOM 676 C C . ILE A 1 85 ? 11.848 6.048 -9.534 1.00 80.12 85 ILE A C 1
ATOM 678 O O . ILE A 1 85 ? 12.639 6.218 -10.458 1.00 80.12 85 ILE A O 1
ATOM 682 N N . LEU A 1 86 ? 10.588 6.488 -9.585 1.00 77.12 86 LEU A N 1
ATOM 683 C CA . LEU A 1 86 ? 10.039 7.197 -10.739 1.00 77.12 86 LEU A CA 1
ATOM 684 C C . LEU A 1 86 ? 10.851 8.463 -11.058 1.00 77.12 86 LEU A C 1
ATOM 686 O O . LEU A 1 86 ? 11.179 8.708 -12.219 1.00 77.12 86 LEU A O 1
ATOM 690 N N . VAL A 1 87 ? 11.227 9.240 -10.040 1.00 78.81 87 VAL A N 1
ATOM 691 C CA . VAL A 1 87 ? 12.069 10.434 -10.206 1.00 78.81 87 VAL A CA 1
ATOM 692 C C . VAL A 1 87 ? 13.458 10.054 -10.721 1.00 78.81 87 VAL A C 1
ATOM 694 O O . VAL A 1 87 ? 13.907 10.610 -11.716 1.00 78.81 87 VAL A O 1
ATOM 697 N N . ILE A 1 88 ? 14.121 9.064 -10.119 1.00 78.94 88 ILE A N 1
ATOM 698 C CA . ILE A 1 88 ? 15.462 8.628 -10.547 1.00 78.94 88 ILE A CA 1
ATOM 699 C C . ILE A 1 88 ? 15.442 8.122 -11.995 1.00 78.94 88 ILE A C 1
ATOM 701 O O . ILE A 1 88 ? 16.307 8.475 -12.797 1.00 78.94 88 ILE A O 1
ATOM 705 N N . VAL A 1 89 ? 14.440 7.317 -12.353 1.00 72.62 89 VAL A N 1
ATOM 706 C CA . VAL A 1 89 ? 14.292 6.772 -13.707 1.00 72.62 89 VAL A CA 1
ATOM 707 C C . VAL A 1 89 ? 13.993 7.880 -14.711 1.00 72.62 89 VAL A C 1
ATOM 709 O O . VAL A 1 89 ? 14.572 7.876 -15.793 1.00 72.62 89 VAL A O 1
ATOM 712 N N . THR A 1 90 ? 13.136 8.846 -14.371 1.00 72.25 90 THR A N 1
ATOM 713 C CA . THR A 1 90 ? 12.863 9.982 -15.264 1.00 72.25 90 THR A CA 1
ATOM 714 C C . THR A 1 90 ? 14.098 10.867 -15.433 1.00 72.25 90 THR A C 1
ATOM 716 O O . THR A 1 90 ? 14.430 11.186 -16.570 1.00 72.25 90 THR A O 1
ATOM 719 N N . MET A 1 91 ? 14.857 11.168 -14.373 1.00 75.44 91 MET A N 1
ATOM 720 C CA . MET A 1 91 ? 16.131 11.899 -14.482 1.00 75.44 91 MET A CA 1
ATOM 721 C C . MET A 1 91 ? 17.134 11.173 -15.390 1.00 75.44 91 MET A C 1
ATOM 723 O O . MET A 1 91 ? 17.679 11.783 -16.308 1.00 75.44 91 MET A O 1
ATOM 727 N N . GLY A 1 92 ? 17.288 9.854 -15.221 1.00 68.31 92 GLY A N 1
ATOM 728 C CA . GLY A 1 92 ? 18.146 9.034 -16.080 1.00 68.31 92 GLY A CA 1
ATOM 729 C C . GLY A 1 92 ? 17.678 8.951 -17.539 1.00 68.31 92 GLY A C 1
ATOM 730 O O . GLY A 1 92 ? 18.501 8.795 -18.438 1.00 68.31 92 GLY A O 1
ATOM 731 N N . PHE A 1 93 ? 16.373 9.083 -17.800 1.00 65.44 93 PHE A N 1
ATOM 732 C CA . PHE A 1 93 ? 15.820 9.106 -19.158 1.00 65.44 93 P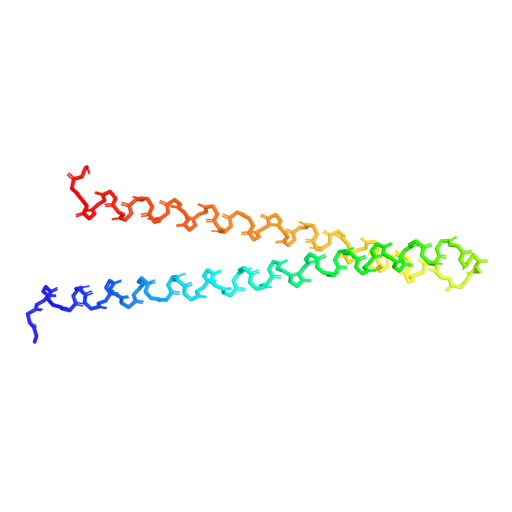HE A CA 1
ATOM 733 C C . PHE A 1 93 ? 15.961 10.480 -19.832 1.00 65.44 93 PHE A C 1
ATOM 735 O O . PHE A 1 93 ? 16.164 10.547 -21.043 1.00 65.44 93 PHE A O 1
ATOM 742 N N . PHE A 1 94 ? 15.866 11.570 -19.062 1.00 66.75 94 PHE A N 1
ATOM 743 C CA . PHE A 1 94 ? 16.000 12.946 -19.555 1.00 66.75 94 PHE A CA 1
ATOM 744 C C . PHE A 1 94 ? 17.451 13.460 -19.589 1.00 66.75 94 PHE A C 1
ATOM 746 O O . PHE A 1 94 ? 17.687 14.539 -20.126 1.00 66.75 94 PHE A O 1
ATOM 753 N N . GLY A 1 95 ? 18.421 12.683 -19.094 1.00 49.72 95 GLY A N 1
ATOM 754 C CA . GLY A 1 95 ? 19.852 12.974 -19.235 1.00 49.72 95 GLY A CA 1
ATOM 755 C C . GLY A 1 95 ? 20.383 14.065 -18.302 1.00 49.72 95 GLY A C 1
ATOM 756 O O . GLY A 1 95 ? 21.350 14.734 -18.669 1.00 49.72 95 GLY A O 1
ATOM 757 N N . PHE A 1 96 ? 19.746 14.251 -17.140 1.00 50.38 96 PHE A N 1
ATOM 758 C CA . PHE A 1 96 ? 20.265 15.087 -16.049 1.00 50.38 96 PHE A CA 1
ATOM 759 C C . PHE A 1 96 ? 21.343 14.367 -15.234 1.00 50.38 96 PHE A C 1
ATOM 761 O O . PHE A 1 96 ? 21.244 13.127 -15.081 1.00 50.38 96 PHE A O 1
#

Secondary structure (DSSP, 8-state):
--HHHHHHHHHHHHHHHHHHHHHHHHHHHHHHHHHHHHHHHHHHHHHHS--TT-HHHHHHHHHHHHHHHHHHHHHHHHHHHHHHHHHHHHHHHHT-

pLDDT: mean 76.98, std 9.2, range [48.81, 87.44]